Protein AF-A0A193QMG2-F1 (afdb_monomer_lite)

InterPro domains:
  IPR037925 Flagellar hook-basal body protein, FlgE/F/G-like [SSF117143] (47-74)
  IPR053967 Flagellar hook protein FlgE/F/G-like, D1 domain [PF22692] (51-74)

Organism: Sodalis glossinidius (strain morsitans) (NCB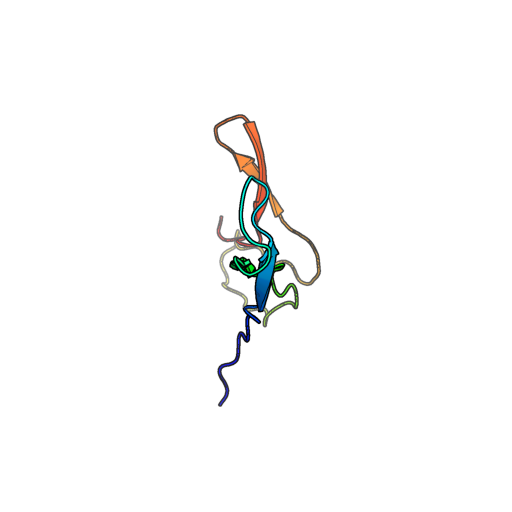I:txid343509)

Radius of gyration: 20.43 Å; chains: 1; bounding box: 44×24×56 Å

Secondary structure (DSSP, 8-state):
---------EEEEEEPPSSS-TT-EEEEEE----------------TT----SSS--EEEE-TTS-EEEE-----

Foldseek 3Di:
DDDDPDQDWDWDWDADPDPDDRPDTDTDIDRPDDDQPDDDDDDPPDPQADADPHDAFDWDADPVRDIDTHRGRPD

pLDDT: mean 74.38, std 16.35, range [36.06, 96.19]

Structure (mmCIF, N/CA/C/O backbone):
data_AF-A0A193QMG2-F1
#
_entry.id   AF-A0A193QMG2-F1
#
loop_
_atom_site.group_PDB
_atom_site.id
_atom_site.type_symbol
_atom_site.label_atom_id
_atom_site.label_alt_id
_atom_site.label_comp_id
_atom_site.label_asym_id
_atom_site.label_entity_id
_atom_site.label_seq_id
_atom_site.pdbx_PDB_ins_code
_atom_site.Cartn_x
_atom_site.Cartn_y
_atom_site.Cartn_z
_atom_site.occupancy
_atom_site.B_iso_or_equiv
_atom_site.auth_seq_id
_atom_site.auth_comp_id
_atom_site.auth_asym_id
_atom_site.auth_atom_id
_atom_site.pdbx_PDB_model_num
ATOM 1 N N . MET A 1 1 ? 20.353 4.673 14.905 1.00 41.81 1 MET A N 1
ATOM 2 C CA . MET A 1 1 ? 21.109 3.584 14.256 1.00 41.81 1 MET A CA 1
ATOM 3 C C . MET A 1 1 ? 20.047 2.677 13.645 1.00 41.81 1 MET A C 1
ATOM 5 O O . MET A 1 1 ? 19.337 2.051 14.411 1.00 41.81 1 MET A O 1
ATOM 9 N N . ASP A 1 2 ? 19.717 2.676 12.360 1.00 37.44 2 ASP A N 1
ATOM 10 C CA . ASP A 1 2 ? 20.375 3.199 11.164 1.00 37.44 2 ASP A CA 1
ATOM 11 C C . ASP A 1 2 ? 19.288 3.522 10.117 1.00 37.44 2 ASP A C 1
ATOM 13 O O . ASP A 1 2 ? 18.337 2.756 9.959 1.00 37.44 2 ASP A O 1
ATOM 17 N N . HIS A 1 3 ? 19.397 4.665 9.436 1.00 41.75 3 HIS A N 1
ATOM 18 C CA . HIS A 1 3 ? 18.494 5.053 8.348 1.00 41.75 3 HIS A CA 1
ATOM 19 C C . HIS A 1 3 ? 19.094 4.584 7.021 1.00 41.75 3 HIS A C 1
ATOM 21 O O . HIS A 1 3 ? 20.097 5.140 6.584 1.00 41.75 3 HIS A O 1
ATOM 27 N N . ALA A 1 4 ? 18.469 3.619 6.347 1.00 36.06 4 ALA A N 1
ATOM 28 C CA . ALA A 1 4 ? 18.791 3.322 4.952 1.00 36.06 4 ALA A CA 1
ATOM 29 C C . ALA A 1 4 ? 17.581 2.734 4.211 1.00 36.06 4 ALA A C 1
ATOM 31 O O . ALA A 1 4 ? 17.469 1.528 4.015 1.00 36.06 4 ALA A O 1
ATOM 32 N N . ILE A 1 5 ? 16.678 3.604 3.751 1.00 45.94 5 ILE A N 1
ATOM 33 C CA . ILE A 1 5 ? 15.860 3.308 2.567 1.00 45.94 5 ILE A CA 1
ATOM 34 C C . ILE A 1 5 ? 16.755 3.662 1.374 1.00 45.94 5 ILE A C 1
ATOM 36 O O . ILE A 1 5 ? 16.724 4.787 0.881 1.00 45.94 5 ILE A O 1
ATOM 40 N N . TYR A 1 6 ? 17.664 2.760 0.988 1.00 38.53 6 TYR A N 1
ATOM 41 C CA . TYR A 1 6 ? 18.560 3.019 -0.140 1.00 38.53 6 TYR A CA 1
ATOM 42 C C . TYR A 1 6 ? 17.837 2.711 -1.450 1.00 38.53 6 TYR A C 1
ATOM 44 O O . TYR A 1 6 ? 17.793 1.577 -1.923 1.00 38.53 6 TYR A O 1
ATOM 52 N N . THR A 1 7 ? 17.255 3.754 -2.027 1.00 58.28 7 THR A N 1
ATOM 53 C CA . THR A 1 7 ? 16.803 3.769 -3.414 1.00 58.28 7 THR A CA 1
ATOM 54 C C . THR A 1 7 ? 18.028 3.961 -4.308 1.00 58.28 7 THR A C 1
ATOM 56 O O . THR A 1 7 ? 18.627 5.035 -4.316 1.00 58.28 7 THR A O 1
ATOM 59 N N . ALA A 1 8 ? 18.422 2.935 -5.063 1.00 53.28 8 ALA A N 1
ATOM 60 C CA . ALA A 1 8 ? 19.478 3.075 -6.062 1.00 53.28 8 ALA A CA 1
ATOM 61 C C . ALA A 1 8 ? 18.951 3.889 -7.259 1.00 53.28 8 ALA A C 1
ATOM 63 O O . ALA A 1 8 ? 18.135 3.405 -8.042 1.00 53.28 8 ALA A O 1
ATOM 64 N N . MET A 1 9 ? 19.404 5.138 -7.392 1.00 56.81 9 MET A N 1
ATOM 65 C CA . MET A 1 9 ? 19.243 5.930 -8.615 1.00 56.81 9 MET A CA 1
ATOM 66 C C . MET A 1 9 ? 20.344 5.543 -9.607 1.00 56.81 9 MET A C 1
ATOM 68 O O . MET A 1 9 ? 21.527 5.668 -9.295 1.00 56.81 9 MET A O 1
ATOM 72 N N . GLY A 1 10 ? 19.960 5.093 -10.802 1.00 60.56 10 GLY A N 1
ATOM 73 C CA . GLY A 1 10 ? 20.884 4.820 -11.903 1.00 60.56 10 GLY A CA 1
ATOM 74 C C . GLY A 1 10 ? 20.660 5.799 -13.051 1.00 60.56 10 GLY A C 1
ATOM 75 O O . GLY A 1 10 ? 19.517 6.021 -13.452 1.00 60.56 10 GLY A O 1
ATOM 76 N N . ALA A 1 11 ? 21.735 6.379 -13.588 1.00 56.38 11 ALA A N 1
ATOM 77 C CA . ALA A 1 11 ? 21.689 7.162 -14.820 1.00 56.38 11 ALA A CA 1
ATOM 78 C C . ALA A 1 11 ? 22.233 6.322 -15.982 1.00 56.38 11 ALA A C 1
ATOM 80 O O . ALA A 1 11 ? 23.369 5.852 -15.919 1.00 56.38 11 ALA A O 1
ATOM 81 N N . ALA A 1 12 ? 21.430 6.128 -17.029 1.00 63.09 12 ALA A N 1
ATOM 82 C CA . ALA A 1 12 ? 21.853 5.442 -18.248 1.00 63.09 12 ALA A CA 1
ATOM 83 C C . ALA A 1 12 ? 22.139 6.453 -19.367 1.00 63.09 12 ALA A C 1
ATOM 85 O O . ALA A 1 12 ? 21.434 7.455 -19.507 1.00 63.09 12 ALA A O 1
ATOM 86 N N . ALA A 1 13 ? 23.174 6.173 -20.159 1.00 63.88 13 ALA A N 1
ATOM 87 C CA . ALA A 1 13 ? 23.510 6.904 -21.373 1.00 63.88 13 ALA A CA 1
ATOM 88 C C . ALA A 1 13 ? 22.595 6.452 -22.520 1.00 63.88 13 ALA A C 1
ATOM 90 O O . ALA A 1 13 ? 22.662 5.292 -22.925 1.00 63.88 13 ALA A O 1
ATOM 91 N N . VAL A 1 14 ? 21.767 7.354 -23.051 1.00 68.12 14 VAL A N 1
ATOM 92 C CA . VAL A 1 14 ? 20.930 7.088 -24.231 1.00 68.12 14 VAL A CA 1
ATOM 93 C C . VAL A 1 14 ? 21.479 7.885 -25.423 1.00 68.12 14 VAL A C 1
ATOM 95 O O . VAL A 1 14 ? 21.621 9.110 -25.306 1.00 68.12 14 VAL A O 1
ATOM 98 N N . PRO A 1 15 ? 21.829 7.227 -26.547 1.00 65.81 15 PRO A N 1
ATOM 99 C CA . PRO A 1 15 ? 22.273 7.921 -27.751 1.00 65.81 15 PRO A CA 1
ATOM 100 C C . PRO A 1 15 ? 21.129 8.749 -28.344 1.00 65.81 15 PRO A C 1
ATOM 102 O O . PRO A 1 15 ? 19.968 8.346 -28.310 1.00 65.81 15 PRO A O 1
ATOM 105 N N . VAL A 1 16 ? 21.456 9.922 -28.882 1.00 67.62 16 VAL A N 1
ATOM 106 C CA . VAL A 1 16 ? 20.469 10.805 -29.515 1.00 67.62 16 VAL A CA 1
ATOM 107 C C . VAL A 1 16 ? 20.141 10.284 -30.917 1.00 67.62 16 VAL A C 1
ATOM 109 O O . VAL A 1 16 ? 21.015 10.242 -31.781 1.00 67.62 16 VAL A O 1
ATOM 112 N N . GLU A 1 17 ? 18.883 9.910 -31.158 1.00 63.62 17 GLU A N 1
ATOM 113 C CA . GLU A 1 17 ? 18.399 9.532 -32.492 1.00 63.62 17 GLU A CA 1
ATOM 114 C C . GLU A 1 17 ? 18.168 10.789 -33.356 1.00 63.62 17 GLU A C 1
ATOM 116 O O . GLU A 1 17 ? 17.388 11.670 -32.993 1.00 63.62 17 GLU A O 1
ATOM 121 N N . GLY A 1 18 ? 18.870 10.901 -34.490 1.00 67.62 18 GLY A N 1
ATOM 122 C CA . GLY A 1 18 ? 18.777 12.030 -35.430 1.00 67.62 18 GLY A CA 1
ATOM 123 C C . GLY A 1 18 ? 20.119 12.381 -36.085 1.00 67.62 18 GLY A C 1
ATOM 124 O O . GLY A 1 18 ? 21.136 11.759 -35.783 1.00 67.62 18 GLY A O 1
ATOM 125 N N . GLU A 1 19 ? 20.134 13.389 -36.969 1.00 62.72 19 GLU A N 1
ATOM 126 C CA . GLU A 1 19 ? 21.352 13.936 -37.598 1.00 62.72 19 GLU A CA 1
ATOM 127 C C . GLU A 1 19 ? 22.245 14.582 -36.522 1.00 62.72 19 GLU A C 1
ATOM 129 O O . GLU A 1 19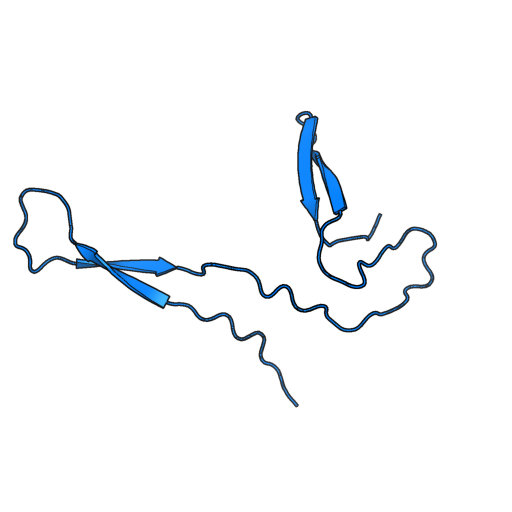 ? 22.163 15.775 -36.220 1.00 62.72 19 GLU A O 1
ATOM 134 N N . SER A 1 20 ? 23.050 13.767 -35.847 1.00 63.75 20 SER A N 1
ATOM 135 C CA . SER A 1 20 ? 23.940 14.211 -34.784 1.00 63.75 20 SER A CA 1
ATOM 136 C C . SER A 1 20 ? 25.227 13.392 -34.779 1.00 63.75 20 SER A C 1
ATOM 138 O O . SER A 1 20 ? 25.260 12.238 -35.199 1.00 63.75 20 SER A O 1
ATOM 140 N N . LEU A 1 21 ? 26.320 14.004 -34.317 1.00 61.69 21 LEU A N 1
ATOM 141 C CA . LEU A 1 21 ? 27.577 13.287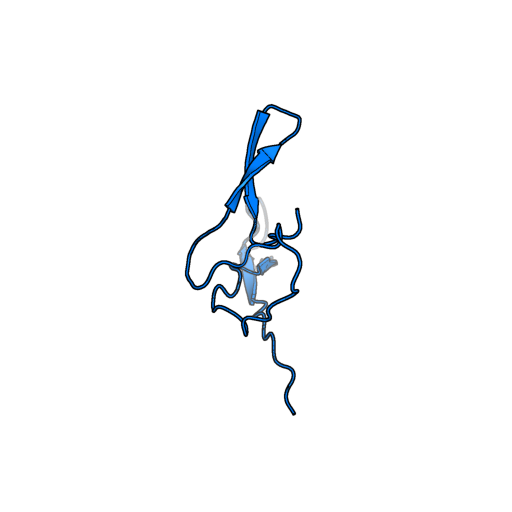 -34.128 1.00 61.69 21 LEU A CA 1
ATOM 142 C C . LEU A 1 21 ? 27.401 12.267 -32.984 1.00 61.69 21 LEU A C 1
ATOM 144 O O . LEU A 1 21 ? 26.878 12.652 -31.933 1.00 61.69 21 LEU A O 1
ATOM 148 N N . PRO A 1 22 ? 27.898 11.019 -33.116 1.00 58.94 22 PRO A N 1
ATOM 149 C CA . PRO A 1 22 ? 27.698 9.931 -32.142 1.00 58.94 22 PRO A CA 1
ATOM 150 C C . PRO A 1 22 ? 28.280 10.200 -30.741 1.00 58.94 22 PRO A C 1
ATOM 152 O O . PRO A 1 22 ? 28.164 9.378 -29.840 1.00 58.94 22 PRO A O 1
ATOM 155 N N . THR A 1 23 ? 28.911 11.356 -30.533 1.00 61.00 23 THR A N 1
ATOM 156 C CA . THR A 1 23 ? 29.440 11.826 -29.248 1.00 61.00 23 THR A CA 1
ATOM 157 C C . THR A 1 23 ? 28.364 12.436 -28.332 1.00 61.00 23 THR A C 1
ATOM 159 O O . THR A 1 23 ? 28.662 12.755 -27.182 1.00 61.00 23 THR A O 1
ATOM 162 N N . ARG A 1 24 ? 27.121 12.642 -28.799 1.00 59.00 24 ARG A N 1
ATOM 163 C CA . ARG A 1 24 ? 26.037 13.213 -27.976 1.00 59.00 24 ARG A CA 1
ATOM 164 C C . ARG A 1 24 ? 25.215 12.118 -27.289 1.00 59.00 24 ARG A C 1
ATOM 166 O O . ARG A 1 24 ? 24.463 11.395 -27.933 1.00 59.00 24 ARG A O 1
ATOM 173 N N . THR A 1 25 ? 25.322 12.075 -25.965 1.00 58.41 25 THR A N 1
ATOM 174 C CA . THR A 1 25 ? 24.563 11.193 -25.069 1.00 58.41 25 THR A CA 1
ATOM 175 C C . THR A 1 25 ? 23.708 12.036 -24.130 1.00 58.41 25 THR A C 1
ATOM 177 O O . THR A 1 25 ? 24.187 13.033 -23.589 1.00 58.41 25 THR A O 1
ATOM 180 N N . LEU A 1 26 ? 22.464 11.617 -23.899 1.00 65.31 26 LEU A N 1
ATOM 181 C CA . LEU A 1 26 ? 21.618 12.144 -22.827 1.00 65.31 26 LEU A CA 1
ATOM 182 C C . LEU A 1 26 ? 21.679 11.208 -21.613 1.00 65.31 26 LEU A C 1
ATOM 184 O O . LEU A 1 26 ? 21.688 9.987 -21.767 1.00 65.31 26 LEU A O 1
ATOM 188 N N . SER A 1 27 ? 21.707 11.781 -20.408 1.00 63.81 27 SER A N 1
ATOM 189 C CA . SER A 1 27 ? 21.609 11.020 -19.158 1.00 63.81 27 SER A CA 1
ATOM 190 C C . SER A 1 27 ? 20.147 10.897 -18.749 1.00 63.81 27 SER A C 1
ATOM 192 O O . SER A 1 27 ? 19.496 11.906 -18.477 1.00 63.81 27 SER A O 1
ATOM 194 N N . VAL A 1 28 ? 19.636 9.671 -18.666 1.00 67.38 28 VAL A N 1
ATOM 195 C CA . VAL A 1 28 ? 18.282 9.396 -18.167 1.00 67.38 28 VAL A CA 1
ATOM 196 C C . VAL A 1 28 ? 18.386 8.829 -16.760 1.00 67.38 28 VAL A C 1
ATOM 198 O O . VAL A 1 28 ? 18.947 7.751 -16.568 1.00 67.38 28 VAL A O 1
ATOM 201 N N . ALA A 1 29 ? 17.854 9.552 -15.774 1.00 61.38 29 ALA A N 1
ATOM 202 C CA . ALA A 1 29 ? 17.709 9.035 -14.419 1.00 61.38 29 ALA A CA 1
ATOM 203 C C . ALA A 1 29 ? 16.540 8.045 -14.381 1.00 61.38 29 ALA A C 1
ATOM 205 O O . ALA A 1 29 ? 15.425 8.376 -14.781 1.00 61.38 29 ALA A O 1
ATOM 206 N N . SER A 1 30 ? 16.793 6.838 -13.885 1.00 58.16 30 SER A N 1
ATOM 207 C CA . SER A 1 30 ? 15.757 5.841 -13.649 1.00 58.16 30 SER A CA 1
ATOM 208 C C . SER A 1 30 ? 15.792 5.379 -12.196 1.00 58.16 30 SER A C 1
ATOM 210 O O . SER A 1 30 ? 16.853 5.189 -11.595 1.00 58.16 30 SER A O 1
ATOM 212 N N . THR A 1 31 ? 14.603 5.196 -11.635 1.00 61.72 31 THR A N 1
ATOM 213 C CA . THR A 1 31 ? 14.391 4.511 -10.361 1.00 61.72 31 THR A CA 1
ATOM 214 C C . THR A 1 31 ? 13.432 3.352 -10.619 1.00 61.72 31 THR A C 1
ATOM 216 O O . THR A 1 31 ? 12.237 3.463 -10.340 1.00 61.72 31 THR A O 1
ATOM 219 N N . PRO A 1 32 ? 13.897 2.266 -11.262 1.00 61.22 32 PRO A N 1
ATOM 220 C CA . PRO A 1 32 ? 13.019 1.167 -11.618 1.00 61.22 32 PRO A CA 1
ATOM 221 C C . PRO A 1 32 ? 12.751 0.315 -10.372 1.00 61.22 32 PRO A C 1
ATOM 223 O O . PRO A 1 32 ? 13.499 -0.605 -10.059 1.00 61.22 32 PRO A O 1
ATOM 226 N N . GLY A 1 33 ? 11.677 0.635 -9.650 1.00 63.44 33 GLY A N 1
ATOM 227 C CA . GLY A 1 33 ? 11.097 -0.247 -8.638 1.00 63.44 33 GLY A CA 1
ATOM 228 C C . GLY A 1 33 ? 10.834 0.403 -7.283 1.00 63.44 33 GLY A C 1
ATOM 229 O O . GLY A 1 33 ? 11.394 1.436 -6.928 1.00 63.44 33 GLY A O 1
ATOM 230 N N . ALA A 1 34 ? 9.967 -0.250 -6.513 1.00 67.06 34 ALA A N 1
ATOM 231 C CA . ALA A 1 34 ? 9.757 0.022 -5.099 1.00 67.06 34 ALA A CA 1
ATOM 232 C C . ALA A 1 34 ? 10.272 -1.172 -4.286 1.00 67.06 34 ALA A C 1
ATOM 234 O O . ALA A 1 34 ? 10.106 -2.324 -4.696 1.00 67.06 34 ALA A O 1
ATOM 235 N N . LEU A 1 35 ? 10.891 -0.911 -3.134 1.00 73.50 35 LEU A N 1
ATOM 236 C CA . LEU A 1 35 ? 11.269 -1.970 -2.203 1.00 73.50 35 LEU A CA 1
ATOM 237 C C . LEU A 1 35 ? 9.992 -2.553 -1.578 1.00 73.50 35 LEU A C 1
ATOM 239 O O . LEU A 1 35 ? 9.337 -1.894 -0.778 1.00 73.50 35 LEU A O 1
ATOM 243 N N . MET A 1 36 ? 9.640 -3.784 -1.955 1.00 79.00 36 MET A N 1
ATOM 244 C CA . MET A 1 36 ? 8.400 -4.449 -1.519 1.00 79.00 36 MET A CA 1
ATOM 245 C C . MET A 1 36 ? 8.561 -5.291 -0.246 1.00 79.00 36 MET A C 1
ATOM 247 O O . MET A 1 36 ? 7.642 -6.023 0.127 1.00 79.00 36 MET A O 1
ATOM 251 N N . THR A 1 37 ? 9.720 -5.222 0.410 1.00 80.88 37 THR A N 1
ATOM 252 C CA . THR A 1 37 ? 9.953 -5.905 1.686 1.00 80.88 37 THR A CA 1
ATOM 253 C C . THR A 1 37 ? 9.001 -5.336 2.744 1.00 80.88 37 THR A C 1
ATOM 255 O O . THR A 1 37 ? 9.002 -4.120 2.946 1.00 80.88 37 THR A O 1
ATOM 258 N N . PRO A 1 38 ? 8.186 -6.168 3.422 1.00 78.25 38 PRO A N 1
ATOM 259 C CA . PRO A 1 38 ? 7.294 -5.688 4.472 1.00 78.25 38 PRO A CA 1
ATOM 260 C C . PRO A 1 38 ? 8.064 -4.992 5.601 1.00 78.25 38 PRO A C 1
ATOM 262 O O . PRO A 1 38 ? 9.082 -5.499 6.073 1.00 78.25 38 PRO A O 1
ATOM 265 N N . GLY A 1 39 ? 7.563 -3.834 6.035 1.00 81.25 39 GLY A N 1
ATOM 266 C CA . GLY A 1 39 ? 8.027 -3.162 7.249 1.00 81.25 39 GLY A CA 1
ATOM 267 C C . GLY A 1 39 ? 7.464 -3.808 8.526 1.00 81.25 39 GLY A C 1
ATOM 268 O O . GLY A 1 39 ? 6.643 -4.725 8.445 1.00 81.25 39 GLY A O 1
ATOM 269 N N . PRO A 1 40 ? 7.876 -3.339 9.717 1.00 81.81 40 PRO A N 1
ATOM 270 C CA . PRO A 1 40 ? 7.330 -3.825 10.981 1.00 81.81 40 PRO A CA 1
ATOM 271 C C . PRO A 1 40 ? 5.822 -3.552 11.076 1.00 81.81 40 PRO A C 1
ATOM 273 O O . PRO A 1 40 ? 5.359 -2.454 10.772 1.00 81.81 40 PRO A O 1
ATOM 276 N N . MET A 1 41 ? 5.059 -4.547 11.531 1.00 84.19 41 MET A N 1
ATOM 277 C CA . MET A 1 41 ? 3.621 -4.408 11.772 1.00 84.19 41 MET A CA 1
ATOM 278 C C . MET A 1 41 ? 3.382 -3.677 13.098 1.00 84.19 41 MET A C 1
ATOM 280 O O . MET A 1 41 ? 4.039 -3.973 14.098 1.00 84.19 41 MET A O 1
ATOM 284 N N . GLN A 1 42 ? 2.463 -2.712 13.102 1.00 86.00 42 GLN A N 1
ATOM 285 C CA . GLN A 1 42 ? 2.044 -1.961 14.287 1.00 86.00 42 GLN A CA 1
ATOM 286 C C . GLN A 1 42 ? 0.518 -1.980 14.360 1.00 86.00 42 GLN A C 1
ATOM 288 O O . GLN A 1 42 ? -0.149 -1.603 13.399 1.00 86.00 42 GLN A O 1
ATOM 293 N N . THR A 1 43 ? -0.023 -2.428 15.488 1.00 87.19 43 THR A N 1
ATOM 294 C CA . THR A 1 43 ? -1.467 -2.425 15.741 1.00 87.19 43 THR A CA 1
ATOM 295 C C . THR A 1 43 ? -1.898 -1.034 16.195 1.00 87.19 43 THR A C 1
ATOM 297 O O . THR A 1 43 ? -1.250 -0.446 17.057 1.00 87.19 43 THR A O 1
ATOM 300 N N . THR A 1 44 ? -2.975 -0.501 15.616 1.00 87.56 44 THR A N 1
ATOM 301 C CA . THR A 1 44 ? -3.461 0.867 15.884 1.00 87.56 44 THR A CA 1
ATOM 302 C C . THR A 1 44 ? -4.717 0.921 16.760 1.00 87.56 44 THR A C 1
ATOM 304 O O . THR A 1 44 ? -5.200 2.014 17.048 1.00 87.56 44 THR A O 1
ATOM 307 N N . ASP A 1 45 ? -5.275 -0.235 17.145 1.00 89.19 45 ASP A N 1
ATOM 308 C CA . ASP A 1 45 ? -6.545 -0.402 17.880 1.00 89.19 45 ASP A CA 1
ATOM 309 C C . ASP A 1 45 ? -7.780 0.244 17.218 1.00 89.19 45 ASP A C 1
ATOM 311 O O . ASP A 1 45 ? -8.871 0.284 17.792 1.00 89.19 45 ASP A O 1
ATOM 315 N N . ARG A 1 46 ? -7.644 0.713 15.975 1.00 92.31 46 ARG A N 1
ATOM 316 C CA . ARG A 1 46 ? -8.753 1.200 15.158 1.00 92.31 46 ARG A CA 1
ATOM 317 C C . ARG A 1 46 ? -9.373 0.012 14.420 1.00 92.31 46 ARG A C 1
ATOM 319 O O . ARG A 1 46 ? -8.661 -0.681 13.699 1.00 92.31 46 ARG A O 1
ATOM 326 N N . PRO A 1 47 ? -10.692 -0.220 14.538 1.00 89.25 47 PRO A N 1
ATOM 327 C CA . PRO A 1 47 ? -11.330 -1.433 14.018 1.00 89.25 47 PRO A CA 1
ATOM 328 C C . PRO A 1 47 ? -11.310 -1.550 12.490 1.00 89.25 47 PRO A C 1
ATOM 330 O O . PRO A 1 47 ? -11.588 -2.623 11.964 1.00 89.25 47 PRO A O 1
ATOM 333 N N . LEU A 1 48 ? -11.026 -0.455 11.785 1.00 90.69 48 LEU A N 1
ATOM 334 C CA . LEU A 1 48 ? -11.021 -0.400 10.328 1.00 90.69 48 LEU A CA 1
ATOM 335 C C . LEU A 1 48 ? -9.609 -0.341 9.734 1.00 90.69 48 LEU A C 1
ATOM 337 O O . LEU A 1 48 ? -9.459 -0.464 8.525 1.00 90.69 48 LEU A O 1
ATOM 341 N N . ASP A 1 49 ? -8.567 -0.208 10.552 1.00 90.19 49 ASP A N 1
ATOM 342 C CA . ASP A 1 49 ? -7.207 -0.152 10.029 1.00 90.19 49 ASP A CA 1
ATOM 343 C C . ASP A 1 49 ? -6.750 -1.554 9.590 1.00 90.19 49 ASP A C 1
ATOM 345 O O . ASP A 1 49 ? -6.803 -2.522 10.354 1.00 90.19 49 ASP A O 1
ATOM 349 N N . VAL A 1 50 ? -6.268 -1.666 8.350 1.00 87.06 50 VAL A N 1
ATOM 350 C CA . VAL A 1 50 ? -5.825 -2.934 7.752 1.00 87.06 50 VAL A CA 1
ATOM 351 C C . VAL A 1 50 ? -4.353 -2.859 7.350 1.00 87.06 50 VAL A C 1
ATOM 353 O O . VAL A 1 50 ? -3.906 -1.904 6.720 1.00 87.06 50 VAL A O 1
ATOM 356 N N . ALA A 1 51 ? -3.591 -3.911 7.657 1.00 90.00 51 ALA A N 1
ATOM 357 C CA . ALA A 1 51 ? -2.203 -4.060 7.227 1.00 90.00 51 ALA A CA 1
ATOM 358 C C . ALA A 1 51 ? -1.996 -5.371 6.455 1.00 90.00 51 ALA A C 1
ATOM 360 O O . ALA A 1 51 ? -2.483 -6.431 6.846 1.00 90.00 51 ALA A O 1
ATOM 361 N N . LEU A 1 52 ? -1.226 -5.309 5.365 1.00 87.31 52 LEU A N 1
ATOM 362 C CA . LEU A 1 52 ? -0.849 -6.483 4.576 1.00 87.31 52 LEU A CA 1
ATOM 363 C C . LEU A 1 52 ? 0.432 -7.107 5.145 1.00 87.31 52 LEU A C 1
ATOM 365 O O . LEU A 1 52 ? 1.500 -6.501 5.081 1.00 87.31 52 LEU A O 1
ATOM 369 N N . GLY A 1 53 ? 0.343 -8.340 5.649 1.00 83.94 53 GLY A N 1
ATOM 370 C CA . GLY A 1 53 ? 1.478 -9.065 6.242 1.00 83.94 53 GLY A CA 1
ATOM 371 C C . GLY A 1 53 ? 2.507 -9.625 5.248 1.00 83.94 53 GLY A C 1
ATOM 372 O O . GLY A 1 53 ? 3.422 -10.330 5.660 1.00 83.94 53 GLY A O 1
ATOM 373 N N . GLY A 1 54 ? 2.371 -9.357 3.947 1.00 83.12 54 GLY A N 1
ATOM 374 C CA . GLY A 1 54 ? 3.212 -9.966 2.917 1.00 83.12 54 GLY A CA 1
ATOM 375 C C . GLY A 1 54 ? 3.204 -9.219 1.585 1.00 83.12 54 GLY A C 1
ATOM 376 O O . GLY A 1 54 ? 3.011 -8.000 1.522 1.00 83.12 54 GLY A O 1
ATOM 377 N N . ALA A 1 55 ? 3.459 -9.954 0.503 1.00 83.06 55 ALA A N 1
ATOM 378 C CA . ALA A 1 55 ? 3.315 -9.439 -0.853 1.00 83.06 55 ALA A CA 1
ATOM 379 C C . ALA A 1 55 ? 1.837 -9.158 -1.179 1.00 83.06 55 ALA A C 1
ATOM 381 O O . ALA A 1 55 ? 0.947 -9.828 -0.662 1.00 83.06 55 ALA A O 1
ATOM 382 N N . GLY A 1 56 ? 1.589 -8.177 -2.049 1.00 85.81 56 GLY A N 1
ATOM 383 C CA . GLY A 1 56 ? 0.243 -7.799 -2.484 1.00 85.81 56 GLY A CA 1
ATOM 384 C C . GLY A 1 56 ? -0.109 -6.334 -2.233 1.00 85.81 56 GLY A C 1
ATOM 385 O O . GLY A 1 56 ? 0.686 -5.565 -1.685 1.00 85.81 56 GLY A O 1
ATOM 386 N N . PHE A 1 57 ? -1.310 -5.971 -2.676 1.00 90.31 57 PHE A N 1
ATOM 387 C CA . PHE A 1 57 ? -1.903 -4.642 -2.568 1.00 90.31 57 PHE A CA 1
ATOM 388 C C . PHE A 1 57 ? -3.406 -4.766 -2.317 1.00 90.31 57 PHE A C 1
ATOM 390 O O . PHE A 1 57 ? -4.021 -5.767 -2.682 1.00 90.31 57 PHE A O 1
ATOM 397 N N . LEU A 1 58 ? -3.988 -3.731 -1.723 1.00 89.69 58 LEU A N 1
ATOM 398 C CA . LEU A 1 58 ? -5.428 -3.523 -1.685 1.00 89.69 58 LEU A CA 1
ATOM 399 C C . LEU A 1 58 ? -5.861 -2.922 -3.023 1.00 89.69 58 LEU A C 1
ATOM 401 O O . LEU A 1 58 ? -5.276 -1.926 -3.450 1.00 89.69 58 LEU A O 1
ATOM 405 N N . ALA A 1 59 ? -6.869 -3.509 -3.662 1.00 93.25 59 ALA A N 1
ATOM 406 C CA . ALA A 1 59 ? -7.535 -2.903 -4.808 1.00 93.25 59 ALA A CA 1
ATOM 407 C C . ALA A 1 59 ? -8.512 -1.820 -4.326 1.00 93.25 59 ALA A C 1
ATOM 409 O O . ALA A 1 59 ? -9.271 -2.040 -3.380 1.00 93.25 59 ALA A O 1
ATOM 410 N N . VAL A 1 60 ? -8.491 -0.655 -4.968 1.00 91.50 60 VAL A N 1
ATOM 411 C CA . VAL A 1 60 ? -9.405 0.464 -4.710 1.00 91.50 60 VAL A CA 1
ATOM 412 C C . VAL A 1 60 ? -9.990 0.966 -6.022 1.00 91.50 60 VAL A C 1
ATOM 414 O O . VAL A 1 60 ? -9.327 0.931 -7.056 1.00 91.50 60 VAL A O 1
ATOM 417 N N . GLN A 1 61 ? -11.227 1.450 -5.980 1.00 95.56 61 GLN A N 1
ATOM 418 C CA . GLN A 1 61 ? -11.859 2.087 -7.130 1.00 95.56 61 GLN A CA 1
ATOM 419 C C . GLN A 1 61 ? -11.613 3.599 -7.092 1.00 95.56 61 GLN A C 1
ATOM 421 O O . GLN A 1 61 ? -11.862 4.256 -6.080 1.00 95.56 61 GLN A O 1
ATOM 426 N N . LEU A 1 62 ? -11.120 4.149 -8.198 1.00 94.12 62 LEU A N 1
ATOM 427 C CA . LEU A 1 62 ? -10.955 5.582 -8.410 1.00 94.12 62 LEU A CA 1
ATOM 428 C C . LEU A 1 62 ? -12.306 6.251 -8.728 1.00 94.12 62 LEU A C 1
ATOM 430 O O . LEU A 1 62 ? -13.252 5.573 -9.133 1.00 94.12 62 LEU A O 1
ATOM 434 N N . PRO A 1 63 ? -12.421 7.588 -8.597 1.00 94.75 63 PRO A N 1
ATOM 435 C CA . PRO A 1 63 ? -13.664 8.303 -8.904 1.00 94.75 63 PRO A CA 1
ATOM 436 C C . PRO A 1 63 ? -14.170 8.125 -10.343 1.00 94.75 63 PRO A C 1
ATOM 438 O O . PRO A 1 63 ? -15.359 8.279 -10.600 1.00 94.75 63 PRO A O 1
ATOM 441 N N . ASP A 1 64 ? -13.278 7.805 -11.280 1.00 94.38 64 ASP A N 1
ATOM 442 C CA . ASP A 1 64 ? -13.595 7.511 -12.680 1.00 94.38 64 ASP A CA 1
ATOM 443 C C . ASP A 1 64 ? -13.975 6.035 -12.926 1.00 94.38 64 ASP A C 1
ATOM 445 O O . ASP A 1 64 ? -14.220 5.638 -14.065 1.00 94.38 64 ASP A O 1
ATOM 449 N N . GLY A 1 65 ? -14.047 5.224 -11.865 1.00 94.56 65 GLY A N 1
ATOM 450 C CA . GLY A 1 65 ? -14.402 3.808 -11.902 1.00 94.56 65 GLY A CA 1
ATOM 451 C C . GLY A 1 65 ? -13.229 2.856 -12.152 1.00 94.56 65 GLY A C 1
ATOM 452 O O . GLY A 1 65 ? -13.439 1.642 -12.090 1.00 94.56 65 GLY A O 1
ATOM 453 N N . GLN A 1 66 ? -12.017 3.365 -12.402 1.00 96.19 66 GLN A N 1
ATOM 454 C CA . GLN A 1 66 ? -10.836 2.535 -12.653 1.00 96.19 66 GLN A CA 1
ATOM 455 C C . GLN A 1 66 ? -10.319 1.856 -11.379 1.00 96.19 66 GLN A C 1
ATOM 457 O O . GLN A 1 66 ? -10.498 2.356 -10.269 1.00 96.19 66 GLN A O 1
ATOM 462 N N . GLU A 1 67 ? -9.647 0.717 -11.541 1.00 9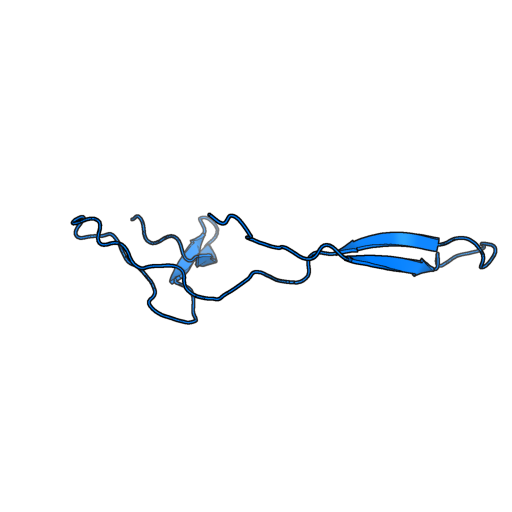3.50 67 GLU A N 1
ATOM 463 C CA . GLU A 1 67 ? -8.973 0.025 -10.443 1.00 93.50 67 GLU A CA 1
ATOM 464 C C . GLU A 1 67 ? -7.576 0.619 -10.206 1.00 93.50 67 GLU A C 1
ATOM 466 O O . GLU A 1 67 ? -6.802 0.833 -11.138 1.00 93.50 67 GLU A O 1
ATOM 471 N N . ALA A 1 68 ? -7.246 0.860 -8.942 1.00 91.38 68 ALA A N 1
ATOM 472 C CA . ALA A 1 68 ? -5.917 1.233 -8.478 1.00 91.38 68 ALA A CA 1
ATOM 473 C C . ALA A 1 68 ? -5.497 0.347 -7.297 1.00 91.38 68 ALA A C 1
ATOM 475 O O . ALA A 1 68 ? -6.314 -0.352 -6.701 1.00 91.38 68 ALA A O 1
ATOM 476 N N . TYR A 1 69 ? -4.213 0.386 -6.940 1.00 90.38 69 TYR A N 1
ATOM 477 C CA . TYR A 1 69 ? -3.638 -0.485 -5.916 1.00 90.38 69 TYR A CA 1
ATOM 478 C C . TYR A 1 69 ? -2.897 0.321 -4.847 1.00 90.38 69 TYR A C 1
ATOM 480 O O . TYR A 1 69 ? -2.100 1.202 -5.166 1.00 90.38 69 TYR A O 1
ATOM 488 N N . THR A 1 70 ? -3.131 0.013 -3.570 1.00 87.81 70 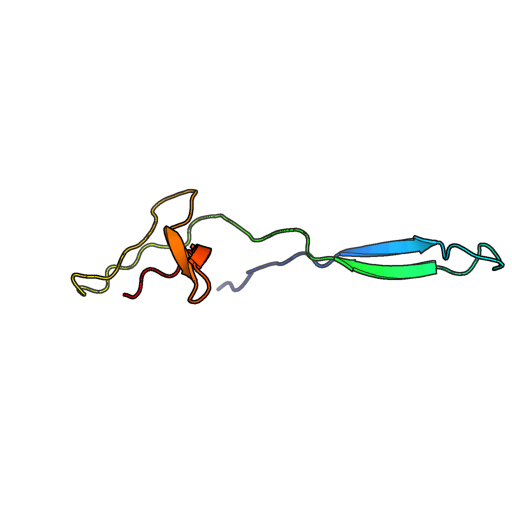THR A N 1
ATOM 489 C CA . THR A 1 70 ? -2.517 0.714 -2.430 1.0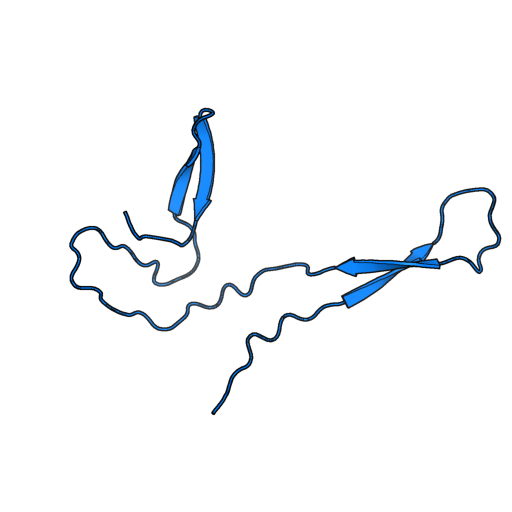0 87.81 70 THR A CA 1
ATOM 490 C C . THR A 1 70 ? -2.073 -0.245 -1.325 1.00 87.81 70 THR A C 1
ATOM 492 O O . THR A 1 70 ? -2.575 -1.359 -1.197 1.00 87.81 70 THR A O 1
ATOM 495 N N . ARG A 1 71 ? -1.112 0.189 -0.504 1.00 88.31 71 ARG A N 1
ATOM 496 C CA . ARG A 1 71 ? -0.785 -0.442 0.790 1.00 88.31 71 ARG A CA 1
ATOM 497 C C . ARG A 1 71 ? -1.203 0.411 1.991 1.00 88.31 71 ARG A C 1
ATOM 499 O O . ARG A 1 71 ? -0.927 0.033 3.124 1.00 88.31 71 ARG A O 1
ATOM 506 N N . ASN A 1 72 ? -1.848 1.552 1.751 1.00 87.25 72 ASN A N 1
ATOM 507 C CA . ASN A 1 72 ? -2.441 2.360 2.808 1.00 87.25 72 ASN A CA 1
ATOM 508 C C . ASN A 1 72 ? -3.797 1.758 3.192 1.00 87.25 72 ASN A C 1
ATOM 510 O O . ASN A 1 72 ? -4.724 1.802 2.387 1.00 87.25 72 ASN A O 1
ATOM 514 N N . GLY A 1 73 ? -3.888 1.183 4.390 1.00 85.25 73 GLY A N 1
ATOM 515 C CA . GLY A 1 73 ? -5.121 0.603 4.924 1.00 85.25 73 GLY A CA 1
ATOM 516 C C . GLY A 1 73 ? -5.756 1.422 6.044 1.00 85.25 73 GLY A C 1
ATOM 517 O O . GLY A 1 73 ? -6.476 0.854 6.855 1.00 85.25 73 GLY A O 1
ATOM 518 N N . ASN A 1 74 ? -5.474 2.726 6.116 1.00 87.06 74 ASN A N 1
ATOM 519 C CA . ASN A 1 74 ? -6.273 3.653 6.915 1.00 87.06 74 ASN A CA 1
ATOM 520 C C . ASN A 1 74 ? -7.566 3.963 6.148 1.00 87.06 74 ASN A C 1
ATOM 522 O O . ASN A 1 74 ? -7.501 4.588 5.083 1.00 87.06 74 ASN A O 1
ATOM 526 N N . ILE A 1 75 ? -8.700 3.488 6.666 1.00 80.25 75 ILE A N 1
ATOM 527 C CA . ILE A 1 75 ? -10.034 3.658 6.069 1.00 80.25 75 ILE A CA 1
ATOM 528 C C . ILE A 1 75 ? -11.025 4.243 7.080 1.00 80.25 75 ILE A C 1
ATOM 530 O O . ILE A 1 75 ? -10.797 4.115 8.310 1.00 80.25 75 ILE A O 1
#

Sequence (75 aa):
MDHAIYTAMGAAAVPVEGESLPTRTLSVASTPGALMTPGPMQTTDRPLDVALGGAGFLAVQLPDGQEAYTRNGNI